Protein AF-A0A972XGS3-F1 (afdb_monomer_lite)

pLDDT: mean 92.77, std 5.76, range [61.0, 97.44]

Radius of gyration: 15.93 Å; chains: 1; bounding box: 30×20×49 Å

Sequence (81 aa):
GELSISVIAVVYLAGATIGQAAPIPGGLGAVEAALSAGLTAAGLDGGVAVSAVLLYRLVTFWLPTLPGYWSFNWLTKRGAL

Secondary structure (DSSP, 8-state):
----HHHHHHHHHHHHHHHHHSSSGGGTTHHHHHHHHHHHHTT--HHHHHHHHHHHHIIIIIHHHHHHHHHHHHHHHTT--

Structure (mmCIF, N/CA/C/O backbone):
data_AF-A0A972XGS3-F1
#
_entry.id   AF-A0A972XGS3-F1
#
loop_
_atom_site.group_PDB
_atom_site.id
_atom_site.type_symbol
_atom_site.label_atom_id
_atom_site.label_alt_id
_atom_site.label_comp_id
_atom_site.label_asym_id
_atom_site.label_entity_id
_atom_site.label_seq_id
_atom_site.pdbx_PDB_ins_code
_atom_site.Cartn_x
_atom_site.Cartn_y
_atom_site.Cartn_z
_atom_site.occupancy
_atom_site.B_iso_or_equiv
_atom_site.auth_seq_id
_atom_site.auth_comp_id
_atom_site.auth_asym_id
_atom_site.auth_atom_id
_atom_site.pdbx_PDB_model_num
ATOM 1 N N . GLY A 1 1 ? 0.799 -1.680 -21.927 1.00 61.00 1 GLY A N 1
ATOM 2 C CA . GLY A 1 1 ? 1.891 -2.517 -21.412 1.00 61.00 1 GLY A CA 1
ATOM 3 C C . GLY A 1 1 ? 1.269 -3.648 -20.640 1.00 61.00 1 GLY A C 1
ATOM 4 O O . GLY A 1 1 ? 0.697 -3.390 -19.592 1.00 61.00 1 GLY A O 1
ATOM 5 N N . GLU A 1 2 ? 1.293 -4.855 -21.189 1.00 75.38 2 GLU A N 1
ATOM 6 C CA . GLU A 1 2 ? 0.839 -6.049 -20.476 1.00 75.38 2 GLU A CA 1
ATOM 7 C C . GLU A 1 2 ? 2.060 -6.658 -19.786 1.00 75.38 2 GLU A C 1
ATOM 9 O O . GLU A 1 2 ? 2.996 -7.105 -20.447 1.00 75.38 2 GLU A O 1
ATOM 14 N N . LEU A 1 3 ? 2.093 -6.598 -18.454 1.00 88.50 3 LEU A N 1
ATOM 15 C CA . LEU A 1 3 ? 3.125 -7.260 -17.662 1.00 88.50 3 LEU A CA 1
ATOM 16 C C . LEU A 1 3 ? 2.677 -8.683 -17.331 1.00 88.50 3 LEU A C 1
ATOM 18 O O . LEU A 1 3 ? 1.521 -8.913 -16.979 1.00 88.50 3 LEU A O 1
ATOM 22 N N . SER A 1 4 ? 3.611 -9.632 -17.392 1.00 95.38 4 SER A N 1
ATOM 23 C CA . SER A 1 4 ? 3.360 -10.999 -16.929 1.00 95.38 4 SER A CA 1
ATOM 24 C C . SER A 1 4 ? 3.059 -11.018 -15.428 1.00 95.38 4 SER A C 1
ATOM 26 O O . SER A 1 4 ? 3.664 -10.280 -14.645 1.00 95.38 4 SER A O 1
ATOM 28 N N . ILE A 1 5 ? 2.191 -11.939 -15.006 1.00 94.31 5 ILE A N 1
ATOM 29 C CA . ILE A 1 5 ? 1.858 -12.141 -13.592 1.00 94.31 5 ILE A CA 1
ATOM 30 C C . ILE A 1 5 ? 3.087 -12.468 -12.737 1.00 94.31 5 ILE A C 1
ATOM 32 O O . ILE A 1 5 ? 3.156 -12.065 -11.579 1.00 94.31 5 ILE A O 1
ATOM 36 N N . SER A 1 6 ? 4.089 -13.137 -13.316 1.00 95.81 6 SER A N 1
ATOM 37 C CA . SER A 1 6 ? 5.347 -13.435 -12.628 1.00 95.81 6 SER A CA 1
ATOM 38 C C . SER A 1 6 ? 6.122 -12.165 -12.276 1.00 95.81 6 SER A C 1
ATOM 40 O O . SER A 1 6 ? 6.636 -12.049 -11.168 1.00 95.81 6 SER A O 1
ATOM 42 N N . VAL A 1 7 ? 6.160 -11.187 -13.183 1.00 95.62 7 VAL A N 1
ATOM 43 C CA . VAL A 1 7 ? 6.829 -9.897 -12.963 1.00 95.62 7 VAL A CA 1
ATOM 44 C C . VAL A 1 7 ? 6.122 -9.118 -11.860 1.00 95.62 7 VAL A C 1
ATOM 46 O O . VAL A 1 7 ? 6.771 -8.630 -10.936 1.00 95.62 7 VAL A O 1
ATOM 49 N N . ILE A 1 8 ? 4.788 -9.066 -11.910 1.00 95.44 8 ILE A N 1
ATOM 50 C CA . ILE A 1 8 ? 3.976 -8.410 -10.878 1.00 95.44 8 ILE A CA 1
ATOM 51 C C . ILE A 1 8 ? 4.214 -9.068 -9.513 1.00 95.44 8 ILE A C 1
ATOM 53 O O . ILE A 1 8 ? 4.410 -8.364 -8.526 1.00 95.44 8 ILE A O 1
ATOM 57 N N . ALA A 1 9 ? 4.256 -10.403 -9.452 1.00 96.38 9 ALA A N 1
ATOM 58 C CA . ALA A 1 9 ? 4.507 -11.139 -8.216 1.00 96.38 9 ALA A CA 1
ATOM 59 C C . ALA A 1 9 ? 5.894 -10.839 -7.627 1.00 96.38 9 ALA A C 1
ATOM 61 O O . ALA A 1 9 ? 6.007 -10.605 -6.426 1.00 96.38 9 ALA A O 1
ATOM 62 N N . VAL A 1 10 ? 6.943 -10.794 -8.454 1.00 96.69 10 VAL A N 1
ATOM 63 C CA . VAL A 1 10 ? 8.301 -10.451 -7.997 1.00 96.69 10 VAL A CA 1
ATOM 64 C C . VAL A 1 10 ? 8.350 -9.026 -7.447 1.00 96.69 10 VAL A C 1
ATOM 66 O O . VAL A 1 10 ? 8.867 -8.815 -6.349 1.00 96.69 10 VAL A O 1
ATOM 69 N N . VAL A 1 11 ? 7.769 -8.059 -8.165 1.00 96.38 11 VAL A N 1
ATOM 70 C CA . VAL A 1 11 ? 7.683 -6.666 -7.700 1.00 96.38 11 VAL A CA 1
ATOM 71 C C . VAL A 1 11 ? 6.899 -6.577 -6.395 1.00 96.38 11 VAL A C 1
ATOM 73 O O . VAL A 1 11 ? 7.329 -5.890 -5.473 1.00 96.38 11 VAL A O 1
ATOM 76 N N . TYR A 1 12 ? 5.783 -7.299 -6.284 1.00 95.56 12 TYR A N 1
ATOM 77 C CA . TYR A 1 12 ? 4.981 -7.340 -5.068 1.00 95.56 12 TYR A CA 1
ATOM 78 C C . TYR A 1 12 ? 5.769 -7.876 -3.873 1.00 95.56 12 TYR A C 1
ATOM 80 O O . TYR A 1 12 ? 5.786 -7.243 -2.821 1.00 95.56 12 TYR A O 1
ATOM 88 N N . LEU A 1 13 ? 6.453 -9.011 -4.035 1.00 95.50 13 LEU A N 1
ATOM 89 C CA . LEU A 1 13 ? 7.243 -9.621 -2.968 1.00 9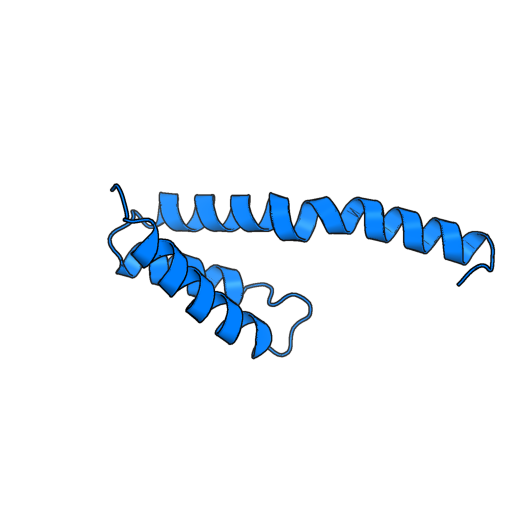5.50 13 LEU A CA 1
ATOM 90 C C . LEU A 1 13 ? 8.378 -8.694 -2.513 1.00 95.50 13 LEU A C 1
ATOM 92 O O . LEU A 1 13 ? 8.558 -8.501 -1.314 1.00 95.50 13 LEU A O 1
ATOM 96 N N . ALA A 1 14 ? 9.096 -8.071 -3.451 1.00 92.75 14 ALA A N 1
ATOM 97 C CA . ALA A 1 14 ? 10.144 -7.100 -3.135 1.00 92.75 14 ALA A CA 1
ATOM 98 C C . ALA A 1 14 ? 9.587 -5.817 -2.488 1.00 92.75 14 ALA A C 1
ATOM 100 O O . ALA A 1 14 ? 10.157 -5.287 -1.539 1.00 92.75 14 ALA A O 1
ATOM 101 N N . GLY A 1 15 ? 8.449 -5.312 -2.965 1.00 91.06 15 GLY A N 1
ATOM 102 C CA . GLY A 1 15 ? 7.792 -4.147 -2.375 1.00 91.06 15 GLY A CA 1
ATOM 103 C C . GLY A 1 15 ? 7.259 -4.424 -0.969 1.00 91.06 15 GLY A C 1
ATOM 104 O O . GLY A 1 15 ? 7.363 -3.570 -0.090 1.00 91.06 15 GLY A O 1
ATOM 105 N N . ALA A 1 16 ? 6.743 -5.630 -0.726 1.00 91.00 16 ALA A N 1
ATOM 106 C CA . ALA A 1 16 ? 6.271 -6.056 0.584 1.00 91.00 16 ALA A CA 1
ATOM 107 C C . ALA A 1 16 ? 7.419 -6.138 1.5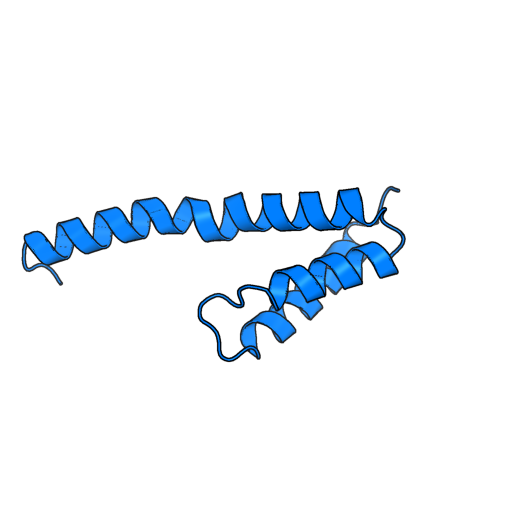99 1.00 91.00 16 ALA A C 1
ATOM 109 O O . ALA A 1 16 ? 7.269 -5.646 2.714 1.00 91.00 16 ALA A O 1
ATOM 110 N N . THR A 1 17 ? 8.584 -6.683 1.227 1.00 90.69 17 THR A N 1
ATOM 111 C CA . THR A 1 17 ? 9.744 -6.726 2.136 1.00 90.69 17 THR A CA 1
ATOM 112 C C . THR A 1 17 ? 10.239 -5.328 2.501 1.00 90.69 17 THR A C 1
ATOM 114 O O . THR A 1 17 ? 10.516 -5.072 3.673 1.00 90.69 17 THR A O 1
ATOM 117 N N . ILE A 1 18 ? 10.270 -4.397 1.540 1.00 88.12 18 ILE A N 1
ATOM 118 C CA . ILE A 1 18 ? 10.590 -2.983 1.797 1.00 88.12 18 ILE A CA 1
ATOM 119 C C . ILE A 1 18 ? 9.550 -2.352 2.732 1.00 88.12 18 ILE A C 1
ATOM 121 O O . ILE A 1 18 ? 9.910 -1.651 3.676 1.00 88.12 18 ILE A O 1
ATOM 125 N N . GLY A 1 19 ? 8.265 -2.635 2.507 1.00 87.75 19 GLY A N 1
ATOM 126 C CA . GLY A 1 19 ? 7.174 -2.163 3.356 1.00 87.75 19 GLY A CA 1
ATOM 127 C C . GLY A 1 19 ? 7.306 -2.586 4.814 1.00 87.75 19 GLY A C 1
ATOM 128 O O . GLY A 1 19 ? 7.099 -1.766 5.703 1.00 87.75 19 GLY A O 1
ATOM 129 N N . GLN A 1 20 ? 7.701 -3.838 5.056 1.00 86.94 20 GLN A N 1
ATOM 130 C CA . GLN A 1 20 ? 7.913 -4.370 6.406 1.00 86.94 20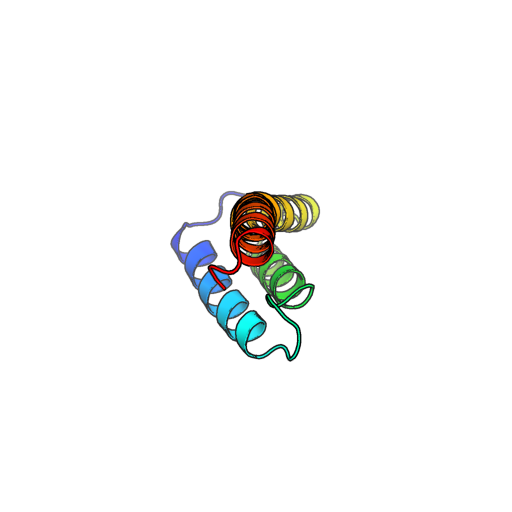 GLN A CA 1
ATOM 131 C C . GLN A 1 20 ? 9.164 -3.802 7.086 1.00 86.94 20 GLN A C 1
ATOM 133 O O . GLN A 1 20 ? 9.217 -3.746 8.312 1.00 86.94 20 GLN A O 1
ATOM 138 N N . ALA A 1 21 ? 10.170 -3.394 6.310 1.00 88.94 21 ALA A N 1
ATOM 139 C CA . ALA A 1 21 ? 11.380 -2.770 6.835 1.00 88.94 21 ALA A CA 1
ATOM 140 C C . ALA A 1 21 ? 11.177 -1.292 7.213 1.00 88.94 21 ALA A C 1
ATOM 142 O O . ALA A 1 21 ? 11.988 -0.724 7.945 1.00 88.94 21 ALA A O 1
ATOM 143 N N . ALA A 1 22 ? 10.117 -0.650 6.714 1.00 85.00 22 ALA A N 1
ATOM 144 C CA . ALA A 1 22 ? 9.846 0.751 6.993 1.00 85.00 22 ALA A CA 1
ATOM 145 C C . ALA A 1 22 ? 9.332 0.933 8.441 1.00 85.00 22 ALA A C 1
ATOM 147 O O . ALA A 1 22 ? 8.399 0.240 8.846 1.00 85.00 22 ALA A O 1
ATOM 148 N N . PRO A 1 23 ? 9.857 1.898 9.226 1.00 83.19 23 PRO A N 1
ATOM 149 C CA . PRO A 1 23 ? 9.495 2.100 10.637 1.00 83.19 23 PRO A CA 1
ATOM 150 C C . PRO A 1 23 ? 8.131 2.793 10.827 1.00 83.19 23 PRO A C 1
ATOM 152 O O . PRO A 1 23 ? 7.888 3.456 11.834 1.00 83.19 23 PRO A O 1
ATOM 155 N N . ILE A 1 24 ? 7.243 2.680 9.842 1.00 86.12 24 ILE A N 1
ATOM 156 C CA . ILE A 1 24 ? 5.955 3.364 9.777 1.00 86.12 24 ILE A CA 1
ATOM 157 C C . ILE A 1 24 ? 4.818 2.337 9.731 1.00 86.12 24 ILE A C 1
ATOM 159 O O . ILE A 1 24 ? 4.883 1.383 8.949 1.00 86.12 24 ILE A O 1
ATOM 163 N N . PRO A 1 25 ? 3.750 2.519 10.526 1.00 80.88 25 PRO A N 1
ATOM 164 C CA . PRO A 1 25 ? 2.610 1.611 10.520 1.00 80.88 25 PRO A CA 1
ATOM 165 C C . PRO A 1 25 ? 2.050 1.408 9.104 1.00 80.88 25 PRO A C 1
ATOM 167 O O . PRO A 1 25 ? 1.758 2.369 8.392 1.00 80.88 25 PRO A O 1
ATOM 170 N N . GLY A 1 26 ? 1.923 0.149 8.680 1.00 82.25 26 GLY A N 1
ATOM 171 C CA . GLY A 1 26 ? 1.365 -0.204 7.369 1.00 82.25 26 GLY A CA 1
ATOM 172 C C . GLY A 1 26 ? 2.223 0.177 6.152 1.00 82.25 26 GLY A C 1
ATOM 173 O O . GLY A 1 26 ? 1.710 0.151 5.029 1.00 82.25 26 GLY A O 1
ATOM 174 N N . GLY A 1 27 ? 3.495 0.558 6.342 1.00 86.75 27 GLY A N 1
ATOM 175 C CA . GLY A 1 27 ? 4.439 0.808 5.245 1.00 86.75 27 GLY A CA 1
ATOM 176 C C . GLY A 1 27 ? 4.064 1.982 4.328 1.00 86.75 27 GLY A C 1
ATOM 177 O O . GLY A 1 27 ? 4.441 1.982 3.157 1.00 86.75 27 GLY A O 1
ATOM 178 N N . LEU A 1 28 ? 3.288 2.952 4.829 1.00 89.00 28 LEU A N 1
ATOM 179 C CA . LEU A 1 28 ? 2.747 4.090 4.068 1.00 89.00 28 LEU A CA 1
ATOM 180 C C . LEU A 1 28 ? 3.808 4.952 3.369 1.00 89.00 28 LEU A C 1
ATOM 182 O O . LEU A 1 28 ? 4.618 5.619 3.990 1.00 89.00 28 LEU A O 1
ATOM 186 N N . GLY A 1 29 ? 3.781 4.986 2.045 1.00 89.25 29 GLY A N 1
ATOM 187 C CA . GLY A 1 29 ? 4.750 5.694 1.213 1.00 89.25 29 GLY A CA 1
ATOM 188 C C . GLY A 1 29 ? 5.919 4.809 0.790 1.00 89.25 29 GLY A C 1
ATOM 189 O O . GLY A 1 29 ? 6.313 4.862 -0.372 1.00 89.25 29 GLY A O 1
ATOM 190 N N . ALA A 1 30 ? 6.431 3.941 1.671 1.00 92.06 30 ALA A N 1
ATOM 191 C CA . ALA A 1 30 ? 7.493 2.994 1.319 1.00 92.06 30 ALA A CA 1
ATOM 192 C C . ALA A 1 30 ? 6.992 1.917 0.343 1.00 92.06 30 ALA A C 1
ATOM 194 O O . ALA A 1 30 ? 7.624 1.668 -0.683 1.00 92.06 30 ALA A O 1
ATOM 195 N N . VAL A 1 31 ? 5.830 1.319 0.631 1.00 93.44 31 VAL A N 1
ATOM 196 C CA . VAL A 1 31 ? 5.199 0.308 -0.232 1.00 93.44 31 VAL A CA 1
ATOM 197 C C . VAL A 1 31 ? 4.781 0.927 -1.561 1.00 93.44 31 VAL A C 1
ATOM 199 O O . VAL A 1 31 ? 5.059 0.363 -2.616 1.00 93.44 31 VAL A O 1
ATOM 202 N N . GLU A 1 32 ? 4.143 2.098 -1.532 1.00 94.88 32 GLU A N 1
ATOM 203 C CA . GLU A 1 32 ? 3.702 2.787 -2.743 1.00 94.88 32 GLU A CA 1
ATOM 204 C C . GLU A 1 32 ? 4.869 3.132 -3.657 1.00 94.88 32 GLU A C 1
ATOM 206 O O . GLU A 1 32 ? 4.793 2.872 -4.858 1.00 94.88 32 GLU A O 1
ATOM 211 N N . ALA A 1 33 ? 5.949 3.676 -3.095 1.00 95.00 33 ALA A N 1
ATOM 212 C CA . ALA A 1 33 ? 7.145 4.001 -3.853 1.00 95.00 33 ALA A CA 1
ATOM 213 C C . ALA A 1 33 ? 7.793 2.739 -4.432 1.00 95.00 33 ALA A C 1
ATOM 215 O O . ALA A 1 33 ? 8.087 2.707 -5.624 1.00 95.00 33 ALA A O 1
ATOM 216 N N . ALA A 1 34 ? 7.959 1.685 -3.627 1.00 95.19 34 ALA A N 1
ATOM 217 C CA . ALA A 1 34 ? 8.594 0.447 -4.069 1.00 95.19 34 ALA A CA 1
ATOM 218 C C . ALA A 1 34 ? 7.811 -0.248 -5.193 1.00 95.19 34 ALA A C 1
ATOM 220 O O . ALA A 1 34 ? 8.394 -0.625 -6.209 1.00 95.19 34 ALA A O 1
ATOM 221 N N . LEU A 1 35 ? 6.488 -0.377 -5.048 1.00 96.06 35 LEU A N 1
ATOM 222 C CA . LEU A 1 35 ? 5.647 -1.015 -6.061 1.00 96.06 35 LEU A CA 1
ATOM 223 C C . LEU A 1 35 ? 5.543 -0.162 -7.329 1.00 96.06 35 LEU A C 1
ATOM 225 O O . LEU A 1 35 ? 5.669 -0.694 -8.430 1.00 96.06 35 LEU A O 1
ATOM 229 N N . SER A 1 36 ? 5.361 1.156 -7.193 1.00 97.19 36 SER A N 1
ATOM 230 C CA . SER A 1 36 ? 5.248 2.047 -8.355 1.00 97.19 36 SER A CA 1
ATOM 231 C C . SER A 1 36 ? 6.562 2.098 -9.131 1.00 97.19 36 SER A C 1
ATOM 233 O O . SER A 1 36 ? 6.554 1.985 -10.357 1.00 97.19 36 SER A O 1
ATOM 235 N N . ALA A 1 37 ? 7.696 2.197 -8.431 1.00 97.00 37 ALA A N 1
ATOM 236 C CA . ALA A 1 37 ? 9.016 2.163 -9.048 1.00 97.00 37 ALA A CA 1
ATOM 237 C C . ALA A 1 37 ? 9.298 0.804 -9.699 1.00 97.00 37 ALA A C 1
ATOM 239 O O . ALA A 1 37 ? 9.759 0.769 -10.835 1.00 97.00 37 ALA A O 1
ATOM 240 N N . GLY A 1 38 ? 8.972 -0.308 -9.032 1.00 96.06 38 GLY A N 1
ATOM 241 C CA . GLY A 1 38 ? 9.176 -1.654 -9.569 1.00 96.06 38 GLY A CA 1
ATOM 242 C C . GLY A 1 38 ? 8.344 -1.940 -10.822 1.00 96.06 38 GLY A C 1
ATOM 243 O O . GLY A 1 38 ? 8.874 -2.460 -11.800 1.00 96.06 38 GLY A O 1
ATOM 244 N N . LEU A 1 39 ? 7.063 -1.552 -10.836 1.00 96.56 39 LEU A N 1
ATOM 245 C CA . LEU A 1 39 ? 6.194 -1.713 -12.009 1.00 96.56 39 LEU A CA 1
ATOM 246 C C . LEU A 1 39 ? 6.610 -0.794 -13.163 1.00 96.56 39 LEU A C 1
ATOM 248 O O . LEU A 1 39 ? 6.606 -1.222 -14.317 1.00 96.56 39 LEU A O 1
ATOM 252 N N . THR A 1 40 ? 7.011 0.444 -12.860 1.00 97.12 40 THR A N 1
ATOM 253 C CA . THR A 1 40 ? 7.523 1.377 -13.875 1.00 97.12 40 THR A CA 1
ATOM 254 C C . THR A 1 40 ? 8.832 0.859 -14.475 1.00 97.12 40 THR A C 1
ATOM 256 O O . THR A 1 40 ? 8.985 0.821 -15.692 1.00 97.12 40 THR A O 1
ATOM 259 N N . ALA A 1 41 ? 9.754 0.372 -13.637 1.00 96.06 41 ALA A N 1
ATOM 260 C CA . ALA A 1 41 ? 11.007 -0.238 -14.080 1.00 96.06 41 ALA A CA 1
ATOM 261 C C . ALA A 1 41 ? 10.785 -1.516 -14.905 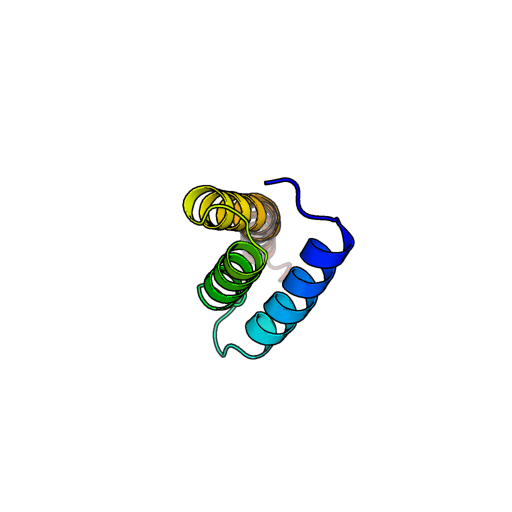1.00 96.06 41 ALA A C 1
ATOM 263 O O . ALA A 1 41 ? 11.574 -1.817 -15.796 1.00 96.06 41 ALA A O 1
ATOM 264 N N . ALA A 1 42 ? 9.693 -2.243 -14.651 1.00 94.56 42 ALA A N 1
ATOM 265 C CA . ALA A 1 42 ? 9.277 -3.390 -15.450 1.00 94.56 42 ALA A CA 1
ATOM 266 C C . ALA A 1 42 ? 8.671 -3.015 -16.820 1.00 94.56 42 ALA A C 1
ATOM 268 O O . ALA A 1 42 ? 8.385 -3.907 -17.616 1.00 94.56 42 ALA A O 1
ATOM 269 N N . GLY A 1 43 ? 8.484 -1.723 -17.113 1.00 93.12 43 GLY A N 1
ATOM 270 C CA . GLY A 1 43 ? 7.989 -1.225 -18.398 1.00 93.12 43 GLY A CA 1
ATOM 271 C C . GLY A 1 43 ? 6.513 -0.816 -18.409 1.00 93.12 43 GLY A C 1
ATOM 272 O O . GLY A 1 43 ? 5.953 -0.601 -19.486 1.00 93.12 43 GLY A O 1
ATOM 273 N N . LEU A 1 44 ? 5.860 -0.713 -17.245 1.00 95.75 44 LEU A N 1
ATOM 274 C CA . LEU A 1 44 ? 4.528 -0.113 -17.152 1.00 95.75 44 LEU A CA 1
ATOM 275 C C . LEU A 1 44 ? 4.630 1.416 -17.214 1.00 95.75 44 LEU A C 1
ATOM 277 O O . LEU A 1 44 ? 5.584 2.003 -16.708 1.00 95.75 44 LEU A O 1
ATOM 281 N N . ASP A 1 45 ? 3.628 2.067 -17.806 1.00 96.69 45 ASP A N 1
ATOM 282 C CA . ASP A 1 45 ? 3.526 3.526 -17.742 1.00 96.69 45 ASP A CA 1
ATOM 283 C C . ASP A 1 45 ? 3.450 3.996 -16.280 1.00 96.69 45 ASP A C 1
ATOM 285 O O . ASP A 1 45 ? 2.734 3.400 -15.473 1.00 96.69 45 ASP A O 1
ATOM 289 N N . GLY A 1 46 ? 4.170 5.067 -15.941 1.00 96.06 46 GLY A N 1
ATOM 290 C CA . GLY A 1 46 ? 4.276 5.544 -14.562 1.00 96.06 46 GLY A CA 1
ATOM 291 C C . GLY A 1 46 ? 2.944 6.023 -13.979 1.00 96.06 46 GLY A C 1
ATOM 292 O O . GLY A 1 46 ? 2.651 5.756 -12.813 1.00 96.06 46 GLY A O 1
ATOM 293 N N . GLY A 1 47 ? 2.096 6.669 -14.785 1.00 96.62 47 GLY A N 1
ATOM 294 C CA . GLY A 1 47 ? 0.758 7.082 -14.357 1.00 96.62 47 GLY A CA 1
ATOM 295 C C . GLY A 1 47 ? -0.141 5.878 -14.077 1.00 96.62 47 GLY A C 1
ATOM 296 O O . GLY A 1 47 ? -0.845 5.836 -13.062 1.00 96.62 47 GLY A O 1
ATOM 297 N N . VAL A 1 48 ? -0.065 4.854 -14.930 1.00 96.25 48 VAL A N 1
ATOM 298 C CA . VAL A 1 48 ? -0.777 3.582 -14.729 1.00 96.25 48 VAL A CA 1
ATOM 299 C C . VAL A 1 48 ? -0.243 2.829 -13.506 1.00 96.25 48 VAL A C 1
ATOM 301 O O . VAL A 1 48 ? -1.033 2.341 -12.703 1.00 96.25 48 VAL A O 1
ATOM 304 N N . ALA A 1 49 ? 1.075 2.766 -13.309 1.00 96.62 49 ALA A N 1
ATOM 305 C CA . ALA A 1 49 ? 1.690 2.095 -12.167 1.00 96.62 49 ALA A CA 1
ATOM 306 C C . ALA A 1 49 ? 1.262 2.728 -10.837 1.00 96.62 49 ALA A C 1
ATOM 308 O O . ALA A 1 49 ? 0.788 2.025 -9.944 1.00 96.62 49 ALA A O 1
ATOM 309 N N . VAL A 1 50 ? 1.360 4.056 -10.720 1.00 97.38 50 VAL A N 1
ATOM 310 C CA . VAL A 1 50 ? 0.979 4.778 -9.498 1.00 97.38 50 VAL A CA 1
ATOM 311 C C . VAL A 1 50 ? -0.515 4.626 -9.215 1.00 97.38 50 VAL A C 1
ATOM 313 O O . VAL A 1 50 ? -0.898 4.295 -8.093 1.00 97.38 50 VAL A O 1
ATOM 316 N N . SER A 1 51 ? -1.374 4.817 -10.220 1.00 97.44 51 SER A N 1
ATOM 317 C CA . SER A 1 51 ? -2.826 4.676 -10.040 1.00 97.44 51 SER A CA 1
ATOM 318 C C . SER A 1 51 ? -3.233 3.249 -9.657 1.00 97.44 51 SER A C 1
ATOM 320 O O . SER A 1 51 ? -4.041 3.075 -8.743 1.00 97.44 51 SER A O 1
ATOM 322 N N . ALA A 1 52 ? -2.629 2.228 -10.274 1.00 96.19 52 ALA A N 1
ATOM 323 C CA . ALA A 1 52 ? -2.865 0.830 -9.927 1.00 96.19 52 ALA A CA 1
ATOM 324 C C . ALA A 1 52 ? -2.431 0.510 -8.489 1.00 96.19 52 ALA A C 1
ATOM 326 O O . ALA A 1 52 ? -3.172 -0.143 -7.754 1.00 96.19 52 ALA A O 1
ATOM 327 N N . VAL A 1 53 ? -1.264 0.997 -8.056 1.00 96.56 53 VAL A N 1
ATOM 328 C CA . VAL A 1 53 ? -0.758 0.790 -6.690 1.00 96.56 53 VAL A CA 1
ATOM 329 C C . VAL A 1 53 ? -1.642 1.484 -5.656 1.00 96.56 53 VAL A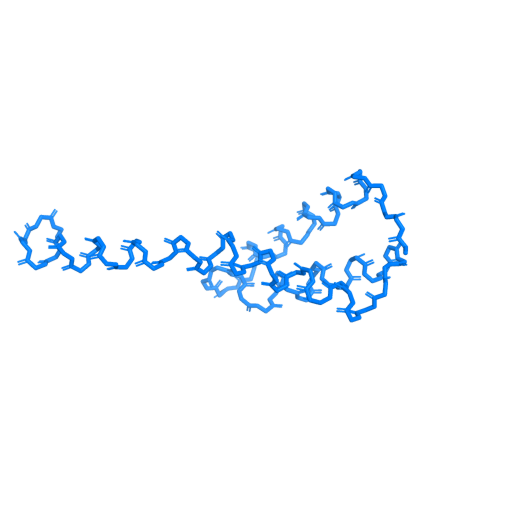 C 1
ATOM 331 O O . VAL A 1 53 ? -1.964 0.888 -4.628 1.00 96.56 53 VAL A O 1
ATOM 334 N N . LEU A 1 54 ? -2.090 2.711 -5.925 1.00 97.00 54 LEU A N 1
ATOM 335 C CA . LEU A 1 54 ? -3.009 3.425 -5.037 1.00 97.00 54 LEU A CA 1
ATOM 336 C C . LEU A 1 54 ? -4.368 2.725 -4.939 1.00 97.00 54 LEU A C 1
ATOM 338 O O . LEU A 1 54 ? -4.895 2.580 -3.838 1.00 97.00 54 LEU A O 1
ATOM 342 N N . LEU A 1 55 ? -4.908 2.230 -6.056 1.00 97.25 55 LEU A N 1
ATOM 343 C CA . LEU A 1 55 ? -6.138 1.438 -6.054 1.00 97.25 55 LEU A CA 1
ATOM 344 C C . LEU A 1 55 ? -5.964 0.134 -5.266 1.00 97.25 55 LEU A C 1
ATOM 346 O O . LEU A 1 55 ? -6.799 -0.204 -4.427 1.00 97.25 55 LEU A O 1
ATOM 350 N N . TYR A 1 56 ? -4.852 -0.570 -5.483 1.00 95.44 56 TYR A N 1
ATOM 351 C CA . TYR A 1 56 ? -4.500 -1.765 -4.722 1.00 95.44 56 TYR A CA 1
ATOM 352 C C . TYR A 1 56 ? -4.475 -1.475 -3.215 1.00 95.44 56 TYR A C 1
ATOM 354 O O . TYR A 1 56 ? -5.078 -2.209 -2.430 1.00 95.44 56 TYR A O 1
ATOM 362 N N . ARG A 1 57 ? -3.844 -0.371 -2.801 1.00 94.25 57 ARG A N 1
ATOM 363 C CA . ARG A 1 57 ? -3.763 0.055 -1.395 1.00 94.25 57 ARG A CA 1
ATOM 364 C C . ARG A 1 57 ? -5.133 0.435 -0.845 1.00 94.25 57 ARG A C 1
ATOM 366 O O . ARG A 1 57 ? -5.463 0.041 0.271 1.00 94.25 57 ARG A O 1
ATOM 373 N N . LEU A 1 58 ? -5.950 1.145 -1.619 1.00 95.88 58 LEU A N 1
ATOM 374 C CA . LEU A 1 58 ? -7.308 1.511 -1.228 1.00 95.88 58 LEU A CA 1
ATOM 375 C C . LEU A 1 58 ? -8.130 0.267 -0.870 1.00 95.88 58 LEU A C 1
ATOM 377 O O . LEU A 1 58 ? -8.789 0.240 0.166 1.00 95.88 58 LEU A O 1
ATOM 381 N N . VAL A 1 59 ? -8.046 -0.778 -1.693 1.00 96.94 59 VAL A N 1
ATOM 382 C CA . VAL A 1 59 ? -8.832 -2.005 -1.515 1.00 96.94 59 VAL A CA 1
ATOM 383 C C . VAL A 1 59 ? -8.252 -2.923 -0.437 1.00 96.94 59 VAL A C 1
ATOM 385 O O . VAL A 1 59 ? -9.013 -3.520 0.318 1.00 96.94 59 VAL A O 1
ATOM 388 N N . THR A 1 60 ? -6.928 -3.047 -0.339 1.00 93.38 60 THR A N 1
ATOM 389 C CA . THR A 1 60 ? -6.290 -4.033 0.558 1.00 93.38 60 THR A CA 1
ATOM 390 C C . THR A 1 60 ? -5.906 -3.487 1.927 1.00 93.38 60 THR A C 1
ATOM 392 O O . THR A 1 60 ? -5.860 -4.248 2.889 1.00 93.38 60 THR A O 1
ATOM 395 N N . PHE A 1 61 ? -5.653 -2.183 2.040 1.00 92.94 61 PHE A N 1
ATOM 396 C CA . PHE A 1 61 ? -5.231 -1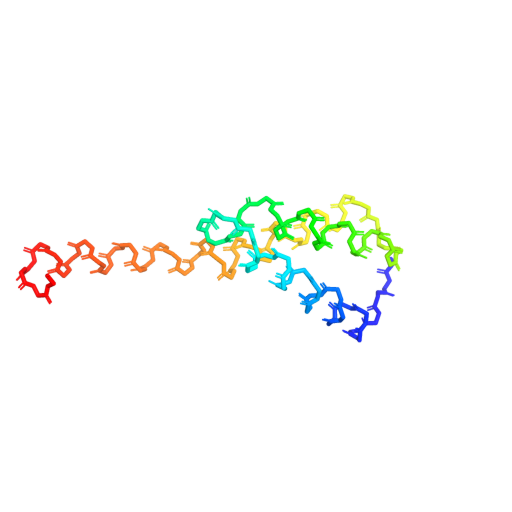.548 3.287 1.00 92.94 61 PHE A CA 1
ATOM 397 C C . PHE A 1 61 ? -6.309 -0.613 3.846 1.00 92.94 61 PHE A C 1
ATOM 399 O O . PHE A 1 61 ? -6.717 -0.764 4.995 1.00 92.94 61 PHE A O 1
ATOM 406 N N . TRP A 1 62 ? -6.828 0.324 3.049 1.00 92.31 62 TRP A N 1
ATOM 407 C CA . TRP A 1 62 ? -7.734 1.361 3.565 1.00 92.31 62 TRP A CA 1
ATOM 408 C C . TRP A 1 62 ? -9.150 0.831 3.817 1.00 92.31 62 TRP A C 1
ATOM 410 O O . TRP A 1 62 ? -9.709 1.051 4.891 1.00 92.31 62 TRP A O 1
ATOM 420 N N . LEU A 1 63 ? -9.721 0.094 2.861 1.00 95.62 63 LEU A N 1
ATOM 421 C CA . LEU A 1 63 ? -11.087 -0.422 2.953 1.00 95.62 63 LEU A CA 1
ATOM 422 C C . LEU A 1 63 ? -11.289 -1.389 4.138 1.00 95.62 63 LEU A C 1
ATOM 424 O O . LEU A 1 63 ? -12.271 -1.201 4.853 1.00 95.62 63 LEU A O 1
ATOM 428 N N . PRO A 1 64 ? -10.379 -2.341 4.438 1.00 94.44 64 PRO A N 1
ATOM 429 C CA . PRO A 1 64 ? -10.491 -3.204 5.621 1.00 94.44 64 PRO A CA 1
ATOM 430 C C . PRO A 1 64 ? -10.244 -2.475 6.950 1.00 94.44 64 PRO A C 1
ATOM 432 O O . PRO A 1 64 ? -10.753 -2.896 7.990 1.00 94.44 64 PRO A O 1
ATOM 435 N N . THR A 1 65 ? -9.506 -1.360 6.933 1.00 93.56 65 THR A N 1
ATOM 436 C CA . THR A 1 65 ? -9.237 -0.566 8.142 1.00 93.56 65 THR A CA 1
ATOM 437 C C . THR A 1 65 ? -10.512 0.084 8.690 1.00 93.56 65 THR A C 1
ATOM 439 O O . THR A 1 65 ? -10.688 0.156 9.905 1.00 93.56 65 THR A O 1
ATOM 442 N N . LEU A 1 66 ? -11.444 0.500 7.825 1.00 94.50 66 LEU A N 1
ATOM 443 C CA . LEU A 1 66 ? -12.706 1.135 8.230 1.00 94.50 66 LEU A CA 1
ATOM 444 C C . LEU A 1 66 ? -13.600 0.252 9.130 1.00 94.50 66 LEU A C 1
ATOM 446 O O . LEU A 1 66 ? -13.941 0.694 10.233 1.00 94.50 66 LEU A O 1
ATOM 450 N N . PRO A 1 67 ? -13.985 -0.982 8.739 1.00 95.12 67 PRO A N 1
ATOM 451 C CA . PRO A 1 67 ? -14.772 -1.854 9.607 1.00 95.12 67 PRO A CA 1
ATOM 452 C C . PRO A 1 67 ? -13.987 -2.289 10.850 1.00 95.12 67 PRO A C 1
ATOM 454 O O . PRO A 1 67 ? -14.588 -2.442 11.915 1.00 95.12 67 PRO A O 1
ATOM 457 N N . GLY A 1 68 ? -12.660 -2.436 10.749 1.00 94.31 68 GLY A N 1
ATOM 458 C CA . GLY A 1 68 ? -11.796 -2.719 11.897 1.00 94.31 68 GLY A CA 1
ATOM 459 C C . GLY A 1 68 ? -11.860 -1.612 12.950 1.00 94.31 68 GLY A C 1
ATOM 460 O O . GLY A 1 68 ? -12.125 -1.884 14.119 1.00 94.31 68 GLY A O 1
ATOM 461 N N . TYR A 1 69 ? -11.726 -0.355 12.525 1.00 94.81 69 TYR A N 1
ATOM 462 C CA . TYR A 1 69 ? -11.859 0.819 13.388 1.00 94.81 69 TYR A CA 1
ATOM 463 C C . TYR A 1 69 ? -13.243 0.909 14.045 1.00 94.81 69 TYR A C 1
ATOM 465 O O . TYR A 1 69 ? -13.358 1.166 15.245 1.00 94.81 69 TYR A O 1
ATOM 473 N N . TRP A 1 70 ? -14.309 0.662 13.278 1.00 96.62 70 TRP A N 1
ATOM 474 C CA . TRP A 1 70 ? -15.669 0.693 13.813 1.00 96.62 70 TRP A CA 1
ATOM 475 C C . TRP A 1 70 ? -15.902 -0.404 14.859 1.00 96.62 70 TRP A C 1
ATOM 477 O O . TRP A 1 70 ? -16.444 -0.132 15.931 1.00 96.62 70 TRP A O 1
ATOM 487 N N . SER A 1 71 ? -15.423 -1.618 14.579 1.00 95.44 71 SER A N 1
ATOM 488 C CA . SER A 1 71 ? -15.512 -2.764 15.491 1.00 95.44 71 SER A CA 1
ATOM 489 C C . SER A 1 71 ? -14.709 -2.529 16.769 1.00 95.44 71 SER A C 1
ATOM 491 O O . SER A 1 71 ? -15.217 -2.776 17.861 1.00 95.44 71 SER A O 1
ATOM 493 N N . PHE A 1 72 ? -13.495 -1.984 16.649 1.00 94.69 72 PHE A N 1
ATOM 494 C CA . PHE A 1 72 ? -12.651 -1.620 17.786 1.00 94.69 72 PHE A CA 1
ATOM 495 C C . PHE A 1 72 ? -13.369 -0.632 18.710 1.00 94.69 72 PHE A C 1
ATOM 497 O O . PHE A 1 72 ? -13.588 -0.923 19.882 1.00 94.69 72 PHE A O 1
ATOM 504 N N . ASN A 1 73 ? -13.859 0.480 18.158 1.00 95.50 73 ASN A N 1
ATOM 505 C CA . ASN A 1 73 ? -14.600 1.480 18.927 1.00 95.50 73 ASN A CA 1
ATOM 506 C C . ASN A 1 73 ? -15.864 0.917 19.583 1.00 95.50 73 ASN A C 1
ATOM 508 O O . ASN A 1 73 ? -16.227 1.321 20.688 1.00 95.50 73 ASN A O 1
ATOM 512 N N . TRP A 1 74 ? -16.573 0.023 18.895 1.00 96.00 74 TRP A N 1
ATOM 513 C CA . TRP A 1 74 ? -17.776 -0.605 19.425 1.00 96.00 74 TRP A CA 1
ATOM 514 C C . TRP A 1 74 ? -17.467 -1.525 20.610 1.00 96.00 74 TRP A C 1
ATOM 516 O O . TRP A 1 74 ? -18.169 -1.465 21.621 1.00 96.00 74 TRP A O 1
ATOM 526 N N . LEU A 1 75 ? -16.405 -2.328 20.514 1.00 95.50 75 LEU A N 1
ATOM 527 C CA . LEU A 1 75 ? -15.968 -3.221 21.586 1.00 95.50 75 LEU A CA 1
ATOM 528 C C . LEU A 1 75 ? -15.445 -2.444 22.801 1.00 95.50 75 LEU A C 1
ATOM 530 O O . LEU A 1 75 ? -15.861 -2.736 23.923 1.00 95.50 75 LEU A O 1
ATOM 534 N N . THR A 1 76 ? -14.629 -1.405 22.588 1.00 95.81 76 THR A N 1
ATOM 535 C CA . THR A 1 76 ? -14.127 -0.537 23.667 1.00 95.81 76 THR A CA 1
ATOM 536 C C . THR A 1 76 ? -15.272 0.159 24.407 1.00 95.81 76 THR A C 1
ATOM 538 O O . THR A 1 76 ? -15.292 0.196 25.633 1.00 95.81 76 THR A O 1
ATOM 541 N N . LYS A 1 77 ? -16.300 0.646 23.693 1.00 94.19 77 LYS A N 1
ATOM 542 C CA . LYS A 1 77 ? -17.492 1.253 24.322 1.00 94.19 77 LYS A CA 1
ATOM 543 C C . LYS A 1 77 ? -18.306 0.273 25.172 1.00 94.19 77 LYS A C 1
ATOM 545 O O . LYS A 1 77 ? -19.063 0.711 26.032 1.00 94.19 77 LYS A O 1
ATOM 550 N N . ARG A 1 78 ? -18.187 -1.032 24.914 1.00 93.94 78 ARG A N 1
ATOM 551 C CA . ARG A 1 78 ? -18.883 -2.100 25.647 1.00 93.94 78 ARG A CA 1
ATOM 552 C C . ARG A 1 78 ? -18.033 -2.725 26.757 1.00 93.94 78 ARG A C 1
ATOM 554 O O . ARG A 1 78 ? -18.528 -3.623 27.429 1.00 93.94 78 ARG A O 1
ATOM 561 N N . GLY A 1 79 ? -16.787 -2.277 26.941 1.00 91.19 79 GLY A N 1
ATOM 562 C CA . GLY A 1 79 ? -15.845 -2.862 27.902 1.00 91.19 79 GLY A CA 1
ATOM 563 C C . GLY A 1 79 ? -15.417 -4.291 27.552 1.00 91.19 79 GLY A C 1
ATOM 564 O O . GLY A 1 79 ? -15.053 -5.051 28.442 1.00 91.19 79 GLY A O 1
ATOM 565 N N . ALA A 1 80 ? -15.523 -4.678 26.276 1.00 87.38 80 ALA A N 1
ATOM 566 C CA . ALA A 1 80 ? -15.132 -6.003 25.783 1.00 87.38 80 ALA A CA 1
ATOM 567 C C . ALA A 1 80 ? -13.681 -6.049 25.255 1.00 87.38 80 ALA A C 1
ATOM 569 O O . ALA A 1 80 ? -13.209 -7.111 24.851 1.00 87.38 80 ALA A O 1
ATOM 570 N N . LEU A 1 81 ? -13.009 -4.893 25.245 1.00 79.06 81 LEU A N 1
ATOM 571 C CA . LEU A 1 81 ? -11.580 -4.651 25.025 1.00 79.06 81 LEU A CA 1
ATOM 572 C C . LEU A 1 81 ? -11.118 -3.663 26.095 1.00 79.06 81 LEU A C 1
ATOM 574 O O . LEU A 1 81 ? -9.998 -3.849 26.609 1.00 79.06 81 LEU A O 1
#

Foldseek 3Di:
DDDDPVLLVVLQVQLVVQQVVDPDPRSPPSSLCSQLVSVVVSPDDSVCRNVVSVVVCCVPPVVVVVVVVVVVVVCVVVVVD